Protein AF-A0A3A0W2E8-F1 (afdb_monomer)

Secondary structure (DSSP, 8-state):
----HHHHHHHHHHHHHHHHHHHHHHHHHHHHHHTHHHHHHTT--SS--HHHHHHHHHHHHHHHHHHHHHHHHHHHHHHHHHHHTTT-HHHHHHHHHHHHHHHTTT-HHHHHHHHHHHHHHHH------TTSSSSHHHHHHHHHHHHHHHHHHHHHHHHHHHHHHHHHHTT--

Solvent-accessible surface area (backbone atoms only — not comparable to full-atom values): 9278 Å² total; per-residue (Å²): 128,83,81,60,54,69,49,48,50,40,38,50,51,28,48,52,52,48,49,50,51,51,49,52,55,50,48,48,53,50,50,51,62,76,42,38,68,62,55,31,58,72,55,43,60,99,87,37,46,68,67,55,28,48,53,53,52,50,54,52,48,55,53,51,50,54,51,50,54,54,49,51,54,52,50,52,55,50,50,55,26,54,70,30,59,87,80,44,38,60,61,25,11,51,52,29,33,56,53,11,60,62,27,45,82,81,38,48,70,46,8,49,37,25,29,53,30,9,49,52,39,59,70,55,68,78,73,69,68,67,69,73,60,56,52,57,66,45,56,56,51,52,55,51,50,52,54,51,52,52,48,54,53,49,51,55,50,51,54,51,49,53,52,51,54,52,56,60,58,72,72,73,124

Foldseek 3Di:
DDDPPVLLVLLVVLLVVLVVVLCVLVVVLVVCVVCVVVQLVVVDDPPDDSVNSVVVSVVVSVVSVVVSVVSVVLSVLSVVLSVCVPPCLLVSLVSLQVSLVVCCVPPVVSSVSSNVSSVCSNPDDPPPPCVVVVVCVVVVVVVVVVVVVVVVVVVVVVVVVVVVVVVVVVPDD

Structure (mmCIF, N/CA/C/O backbone):
data_AF-A0A3A0W2E8-F1
#
_entry.id   AF-A0A3A0W2E8-F1
#
loop_
_atom_site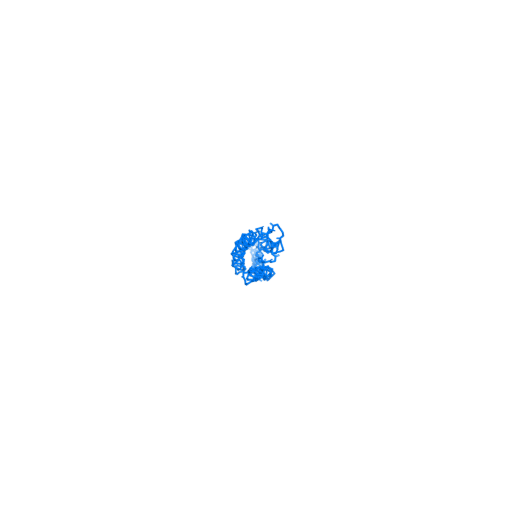.group_PDB
_atom_site.id
_atom_site.type_symbol
_atom_site.label_atom_id
_atom_site.label_alt_id
_atom_site.label_comp_id
_atom_site.label_asym_id
_atom_site.label_entity_id
_atom_site.label_seq_id
_atom_site.pdbx_PDB_ins_code
_atom_site.Cartn_x
_atom_site.Cartn_y
_atom_site.Cartn_z
_atom_site.occupancy
_atom_site.B_iso_or_equiv
_atom_site.auth_seq_id
_atom_site.auth_comp_id
_atom_site.auth_asym_id
_atom_site.auth_atom_id
_atom_site.pdbx_PDB_model_num
ATOM 1 N N . MET A 1 1 ? -13.457 2.057 30.064 1.00 52.88 1 MET A N 1
ATOM 2 C CA . MET A 1 1 ? -12.404 2.024 29.009 1.00 52.88 1 MET A CA 1
ATOM 3 C C . MET A 1 1 ? -12.832 1.139 27.843 1.00 52.88 1 MET A C 1
ATOM 5 O O . MET A 1 1 ? -12.904 -0.076 27.976 1.00 52.88 1 MET A O 1
ATOM 9 N N . ILE A 1 2 ? -13.110 1.720 26.675 1.00 54.38 2 ILE A N 1
ATOM 10 C CA . ILE A 1 2 ? -13.354 0.931 25.459 1.00 54.38 2 ILE A CA 1
ATOM 11 C C . ILE A 1 2 ? -12.037 0.389 24.935 1.00 54.38 2 ILE A C 1
ATOM 13 O O . ILE A 1 2 ? -11.174 1.150 24.496 1.00 54.38 2 ILE A O 1
ATOM 17 N N . ASN A 1 3 ? -11.944 -0.930 24.862 1.00 61.41 3 ASN A N 1
ATOM 18 C CA . ASN A 1 3 ? -10.842 -1.590 24.189 1.00 61.41 3 ASN A CA 1
ATOM 19 C C . ASN A 1 3 ? -11.001 -1.384 22.674 1.00 61.41 3 ASN A C 1
ATOM 21 O O . ASN A 1 3 ? -11.823 -2.029 22.011 1.00 61.41 3 ASN A O 1
ATOM 25 N N . ARG A 1 4 ? -10.227 -0.440 22.122 1.00 69.50 4 ARG A N 1
ATOM 26 C CA . ARG A 1 4 ? -10.082 -0.220 20.669 1.00 69.50 4 ARG A CA 1
ATOM 27 C C . ARG A 1 4 ? -9.053 -1.159 20.031 1.00 69.50 4 ARG A C 1
ATOM 29 O O . ARG A 1 4 ? -8.317 -0.795 19.117 1.00 69.50 4 ARG A O 1
ATOM 36 N N . THR A 1 5 ? -8.966 -2.367 20.584 1.00 75.94 5 THR A N 1
ATOM 37 C CA . THR A 1 5 ? -7.979 -3.383 20.218 1.00 75.94 5 THR A CA 1
ATOM 38 C C . THR A 1 5 ? -8.229 -3.899 18.810 1.00 75.94 5 THR A C 1
ATOM 40 O O . THR A 1 5 ? -7.279 -4.021 18.054 1.00 75.94 5 THR A O 1
ATOM 43 N N . ALA A 1 6 ? -9.489 -4.131 18.426 1.00 74.56 6 ALA A N 1
ATOM 44 C CA . ALA A 1 6 ? -9.830 -4.617 17.090 1.00 74.56 6 ALA A CA 1
ATOM 45 C C . ALA A 1 6 ? -9.423 -3.620 15.992 1.00 74.56 6 ALA A C 1
ATOM 47 O O . ALA A 1 6 ? -8.785 -4.016 15.023 1.00 74.56 6 ALA A O 1
ATOM 48 N N . GLU A 1 7 ? -9.709 -2.324 16.169 1.00 78.88 7 GLU A N 1
ATOM 49 C CA . GLU A 1 7 ? -9.313 -1.290 15.205 1.00 78.88 7 GLU A CA 1
ATOM 50 C C . GLU A 1 7 ? -7.793 -1.176 15.119 1.00 78.88 7 GLU A C 1
ATOM 52 O O . GLU A 1 7 ? -7.226 -1.147 14.031 1.00 78.88 7 GLU A O 1
ATOM 57 N N . ARG A 1 8 ? -7.122 -1.162 16.277 1.00 80.69 8 ARG A N 1
ATOM 58 C CA . ARG A 1 8 ? -5.665 -1.061 16.344 1.00 80.69 8 ARG A CA 1
ATOM 59 C C . ARG A 1 8 ? -4.995 -2.270 15.686 1.00 80.69 8 ARG A C 1
ATOM 61 O O . ARG A 1 8 ? -4.067 -2.082 14.908 1.00 80.69 8 ARG A O 1
ATOM 68 N N . VAL A 1 9 ? -5.474 -3.484 15.954 1.00 84.75 9 VAL A N 1
ATOM 69 C CA . VAL A 1 9 ? -4.967 -4.719 15.338 1.00 84.75 9 VAL A CA 1
ATOM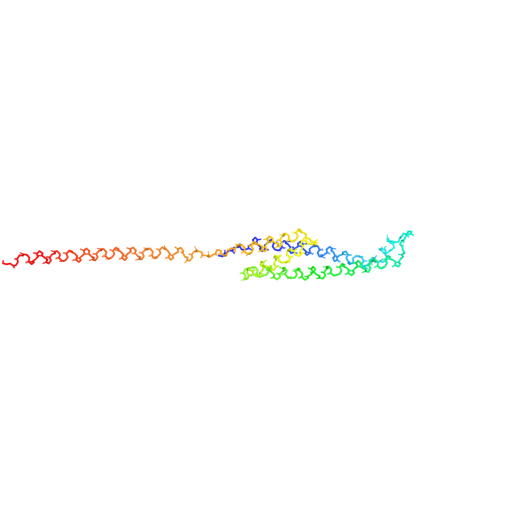 70 C C . VAL A 1 9 ? -5.194 -4.697 13.828 1.00 84.75 9 VAL A C 1
ATOM 72 O O . VAL A 1 9 ? -4.260 -4.978 13.087 1.00 84.75 9 VAL A O 1
ATOM 75 N N . LEU A 1 10 ? -6.376 -4.289 13.354 1.00 85.50 10 LEU A N 1
ATOM 76 C CA . LEU A 1 10 ? -6.674 -4.244 11.921 1.00 85.50 10 LEU A CA 1
ATOM 77 C C . LEU A 1 10 ? -5.785 -3.240 11.170 1.00 85.50 10 LEU A C 1
ATOM 79 O O . LEU A 1 10 ? -5.247 -3.565 10.112 1.00 85.50 10 LEU A O 1
ATOM 83 N N . THR A 1 11 ? -5.567 -2.048 11.735 1.00 87.00 11 THR A N 1
ATOM 84 C CA . THR A 1 11 ? -4.636 -1.065 11.160 1.00 87.00 11 THR A CA 1
ATOM 85 C C . THR A 1 11 ? -3.199 -1.587 11.157 1.00 87.00 11 THR A C 1
ATOM 87 O O . THR A 1 11 ? -2.510 -1.445 10.149 1.00 87.00 11 THR A O 1
ATOM 90 N N . TRP A 1 12 ? -2.744 -2.235 12.236 1.00 90.56 12 TRP A N 1
ATOM 91 C CA . TRP A 1 12 ? -1.406 -2.836 12.283 1.00 90.56 12 TRP A CA 1
ATOM 92 C C . TRP A 1 12 ? -1.232 -3.987 11.290 1.00 90.56 12 TRP A C 1
ATOM 94 O O . TRP A 1 12 ? -0.173 -4.074 10.677 1.00 90.56 12 TRP A O 1
ATOM 104 N N . ILE A 1 13 ? -2.258 -4.816 11.075 1.00 89.38 13 ILE A N 1
ATOM 105 C CA . ILE A 1 13 ? -2.247 -5.863 10.042 1.00 89.38 13 ILE A CA 1
ATOM 106 C C . ILE A 1 13 ? -2.112 -5.232 8.653 1.00 89.38 13 ILE A C 1
ATOM 108 O O . ILE A 1 13 ? -1.252 -5.648 7.879 1.00 89.38 13 ILE A O 1
ATOM 112 N N . GLY A 1 14 ? -2.903 -4.197 8.350 1.00 87.62 14 GLY A N 1
ATOM 113 C CA . GLY A 1 14 ? -2.785 -3.459 7.088 1.00 87.62 14 GLY A CA 1
ATOM 114 C C . GLY A 1 14 ? -1.392 -2.856 6.891 1.00 87.62 14 GLY A C 1
ATOM 115 O O . GLY A 1 14 ? -0.815 -2.977 5.814 1.00 87.62 14 GLY A O 1
ATOM 116 N N . ASN A 1 15 ? -0.808 -2.283 7.948 1.00 91.69 15 ASN A N 1
ATOM 117 C CA . ASN A 1 15 ? 0.539 -1.708 7.910 1.00 91.69 15 ASN A CA 1
ATOM 118 C C . ASN A 1 15 ? 1.619 -2.767 7.703 1.00 91.69 15 ASN A C 1
ATOM 120 O O . ASN A 1 15 ? 2.516 -2.559 6.894 1.00 91.69 15 ASN A O 1
ATOM 124 N N . ALA A 1 16 ? 1.529 -3.898 8.404 1.00 91.38 16 ALA A N 1
ATOM 125 C CA . ALA A 1 16 ? 2.470 -5.002 8.257 1.00 91.38 16 ALA A CA 1
ATOM 126 C C . ALA A 1 16 ? 2.423 -5.575 6.836 1.00 91.38 16 ALA A C 1
ATOM 128 O O . ALA A 1 16 ? 3.465 -5.787 6.219 1.00 91.38 16 ALA A O 1
ATOM 129 N N . LEU A 1 17 ? 1.217 -5.755 6.288 1.00 90.81 17 LEU A N 1
ATOM 130 C CA . LEU A 1 17 ? 1.041 -6.223 4.919 1.00 90.81 17 LEU A CA 1
ATOM 131 C C . LEU A 1 17 ? 1.600 -5.210 3.911 1.00 90.81 17 LEU A C 1
ATOM 133 O O . LEU A 1 17 ? 2.355 -5.590 3.022 1.00 90.81 17 LEU A O 1
ATOM 137 N N . HIS A 1 18 ? 1.295 -3.919 4.067 1.00 90.88 18 HIS A N 1
ATOM 138 C CA . HIS A 1 18 ? 1.828 -2.876 3.187 1.00 90.88 18 HIS A CA 1
ATOM 139 C C . HIS A 1 18 ? 3.357 -2.780 3.261 1.00 90.88 18 HIS A C 1
ATOM 141 O O . HIS A 1 18 ? 4.013 -2.659 2.231 1.00 90.88 18 HIS A O 1
ATOM 147 N N . ALA A 1 19 ? 3.934 -2.890 4.460 1.00 92.50 19 ALA A N 1
ATOM 148 C CA . ALA A 1 19 ? 5.379 -2.914 4.658 1.00 92.50 19 ALA A CA 1
ATOM 149 C C . ALA A 1 19 ? 6.031 -4.130 3.981 1.00 92.50 19 ALA A C 1
ATOM 151 O O . ALA A 1 19 ? 7.100 -3.998 3.391 1.00 92.50 19 ALA A O 1
ATOM 152 N N . LEU A 1 20 ? 5.375 -5.296 4.003 1.00 93.06 20 LEU A N 1
ATOM 153 C CA . LEU A 1 20 ? 5.842 -6.472 3.271 1.00 93.06 20 LEU A CA 1
ATOM 154 C C . LEU A 1 20 ? 5.850 -6.224 1.757 1.00 93.06 20 LEU A C 1
ATOM 156 O O . LEU A 1 20 ? 6.852 -6.500 1.104 1.00 93.06 20 LEU A O 1
ATOM 160 N N . PHE A 1 21 ? 4.776 -5.655 1.201 1.00 90.06 21 PHE A N 1
ATOM 161 C CA . PHE A 1 21 ? 4.745 -5.264 -0.213 1.00 90.06 21 PHE A CA 1
ATOM 162 C C . PHE A 1 21 ? 5.853 -4.260 -0.546 1.00 90.06 21 PHE A C 1
ATOM 164 O O . PHE A 1 21 ? 6.571 -4.448 -1.525 1.00 90.06 21 PHE A O 1
ATOM 171 N N . PHE A 1 22 ? 6.040 -3.241 0.293 1.00 92.38 22 PHE A N 1
ATOM 172 C CA . PHE A 1 22 ? 7.114 -2.265 0.134 1.00 92.38 22 PHE A CA 1
ATOM 173 C C . PHE A 1 22 ? 8.495 -2.938 0.095 1.00 92.38 22 PHE A C 1
ATOM 175 O O . PHE A 1 22 ? 9.302 -2.620 -0.775 1.00 92.38 22 PHE A O 1
ATOM 182 N N . LEU A 1 23 ? 8.757 -3.911 0.974 1.00 94.12 23 LEU A N 1
ATOM 183 C CA . LEU A 1 23 ? 10.013 -4.666 0.973 1.00 94.12 23 LEU A CA 1
ATOM 184 C C . LEU A 1 23 ? 10.188 -5.533 -0.276 1.00 94.12 23 LEU A C 1
ATOM 186 O O . LEU A 1 23 ? 11.292 -5.591 -0.805 1.00 94.12 23 LEU A O 1
ATOM 190 N N . ILE A 1 24 ? 9.129 -6.179 -0.770 1.00 92.94 24 ILE A N 1
ATOM 191 C CA . ILE A 1 24 ? 9.196 -6.991 -1.995 1.00 92.94 24 ILE A CA 1
ATOM 192 C C . ILE A 1 24 ? 9.530 -6.107 -3.202 1.00 92.94 24 ILE A C 1
ATOM 194 O O . ILE A 1 24 ? 10.452 -6.415 -3.952 1.00 92.94 24 ILE A O 1
ATOM 198 N N . PHE A 1 25 ? 8.823 -4.987 -3.375 1.00 91.50 25 PHE A N 1
ATOM 199 C CA . PHE A 1 25 ? 9.067 -4.066 -4.489 1.00 91.50 25 PHE A CA 1
ATOM 200 C C . PHE A 1 25 ? 10.403 -3.323 -4.354 1.00 91.50 25 PHE A C 1
ATOM 202 O O . PHE A 1 25 ? 11.098 -3.129 -5.350 1.00 91.50 25 PHE A O 1
ATOM 209 N N . GLY A 1 26 ? 10.806 -2.957 -3.135 1.00 93.44 26 GLY A N 1
ATOM 210 C CA . GLY A 1 26 ? 12.129 -2.393 -2.860 1.00 93.44 26 GLY A CA 1
ATOM 211 C C . GLY A 1 26 ? 13.250 -3.396 -3.137 1.00 93.44 26 GLY A C 1
ATOM 212 O O . GLY A 1 26 ? 14.257 -3.044 -3.746 1.00 93.44 26 GLY A O 1
ATOM 213 N N . GLY A 1 27 ? 13.048 -4.661 -2.764 1.00 93.69 27 GLY A N 1
ATOM 214 C CA . GLY A 1 27 ? 13.953 -5.765 -3.073 1.00 93.69 27 GLY A CA 1
ATOM 215 C C . GLY A 1 27 ? 14.050 -6.040 -4.572 1.00 93.69 27 GLY A C 1
ATOM 216 O O . GLY A 1 27 ? 15.151 -6.230 -5.077 1.00 93.69 27 GLY A O 1
ATOM 217 N N . LEU A 1 28 ? 12.929 -5.983 -5.300 1.00 92.81 28 LEU A N 1
ATOM 218 C CA . LEU A 1 28 ? 12.909 -6.080 -6.760 1.00 92.81 28 LEU A CA 1
ATOM 219 C C . LEU A 1 28 ? 13.706 -4.939 -7.402 1.00 92.81 28 LEU A C 1
ATOM 221 O O . LEU A 1 28 ? 14.564 -5.200 -8.239 1.00 92.81 28 LEU A O 1
ATOM 225 N N . LEU A 1 29 ? 13.469 -3.689 -6.985 1.00 94.00 29 LEU A N 1
ATOM 226 C CA . LEU A 1 29 ? 14.230 -2.536 -7.468 1.00 94.00 29 LEU A CA 1
ATOM 227 C C . LEU A 1 29 ? 15.731 -2.735 -7.216 1.00 94.00 29 LEU A C 1
ATOM 229 O O . LEU A 1 29 ? 16.545 -2.563 -8.121 1.00 94.00 29 LEU A O 1
ATOM 233 N N . PHE A 1 30 ? 16.100 -3.145 -6.004 1.00 94.31 30 PHE A N 1
ATOM 234 C CA . PHE A 1 30 ? 17.487 -3.410 -5.642 1.00 94.31 30 PHE A CA 1
ATOM 235 C C . PHE A 1 30 ? 18.110 -4.517 -6.508 1.00 94.31 30 PHE A C 1
ATOM 237 O O . PHE A 1 30 ? 19.188 -4.323 -7.067 1.00 94.31 30 PHE A O 1
ATOM 244 N N . ALA A 1 31 ? 17.410 -5.638 -6.698 1.00 92.62 31 ALA A N 1
ATOM 245 C CA . ALA A 1 31 ? 17.873 -6.759 -7.514 1.00 92.62 31 ALA A CA 1
ATOM 246 C C . ALA A 1 31 ? 18.057 -6.385 -8.996 1.00 92.62 31 ALA A C 1
ATOM 248 O O . ALA A 1 31 ? 19.054 -6.784 -9.600 1.00 92.62 31 ALA A O 1
ATOM 249 N N . LEU A 1 32 ? 17.138 -5.594 -9.563 1.00 91.62 32 LEU A N 1
ATOM 250 C CA . LEU A 1 32 ? 17.227 -5.096 -10.941 1.00 91.62 32 LEU A CA 1
ATOM 251 C C . LEU A 1 32 ? 18.414 -4.148 -11.143 1.00 91.62 32 LEU A C 1
ATOM 253 O O . LEU A 1 32 ? 19.017 -4.148 -12.212 1.00 91.62 32 LEU A O 1
ATOM 257 N N . ASN A 1 33 ? 18.766 -3.351 -10.131 1.00 90.50 33 ASN A N 1
ATOM 258 C CA . ASN A 1 33 ? 19.919 -2.453 -10.207 1.00 90.50 33 ASN A CA 1
ATOM 259 C C . ASN A 1 33 ? 21.246 -3.204 -10.040 1.00 90.50 33 ASN A C 1
ATOM 261 O O . ASN A 1 33 ? 22.187 -2.938 -10.789 1.00 90.50 33 ASN A O 1
ATOM 265 N N . LEU A 1 34 ? 21.312 -4.169 -9.114 1.00 93.12 34 LEU A N 1
ATOM 266 C CA . LEU A 1 34 ? 22.504 -4.999 -8.913 1.00 93.12 34 LEU A CA 1
ATOM 267 C C . LEU A 1 34 ? 22.854 -5.831 -10.150 1.00 93.12 34 LEU A C 1
ATOM 269 O O . LEU A 1 34 ? 24.017 -5.888 -10.534 1.00 93.12 34 LEU A O 1
ATOM 273 N N . ASN A 1 35 ? 21.850 -6.432 -10.793 1.00 91.88 35 ASN A N 1
ATOM 274 C CA . ASN A 1 35 ? 22.036 -7.310 -11.952 1.00 91.88 35 ASN A CA 1
ATOM 275 C C . ASN A 1 35 ? 21.649 -6.610 -13.264 1.00 91.88 35 ASN A C 1
ATOM 277 O O . ASN A 1 35 ? 21.200 -7.247 -14.215 1.00 91.88 35 ASN A O 1
ATOM 281 N N . SER A 1 36 ? 21.787 -5.281 -13.319 1.00 89.88 36 SER A N 1
ATOM 282 C CA . SER A 1 36 ? 21.264 -4.479 -14.432 1.00 89.88 36 SER A CA 1
ATOM 283 C C . SER A 1 36 ? 21.854 -4.867 -15.789 1.00 89.88 36 SER A C 1
ATOM 285 O O . SER A 1 36 ? 21.135 -4.847 -16.780 1.00 89.88 36 SER A O 1
ATOM 287 N N . THR A 1 37 ? 23.127 -5.264 -15.858 1.00 90.69 37 THR A N 1
ATOM 288 C CA . THR A 1 37 ? 23.759 -5.727 -17.105 1.00 90.69 37 THR A CA 1
ATOM 289 C C . THR A 1 37 ? 23.140 -7.029 -17.611 1.00 90.69 37 THR A C 1
ATOM 291 O O . THR A 1 37 ? 22.760 -7.116 -18.775 1.00 90.69 37 THR A O 1
ATOM 294 N N . GLU A 1 38 ? 22.997 -8.023 -16.735 1.00 90.62 38 GLU A N 1
ATOM 295 C CA . GLU A 1 38 ? 22.422 -9.331 -17.075 1.00 90.62 38 GLU A CA 1
ATOM 296 C C . GLU A 1 38 ? 20.951 -9.197 -17.471 1.00 90.62 38 GLU A C 1
ATOM 298 O O . GLU A 1 38 ? 20.511 -9.791 -18.451 1.00 90.62 38 GLU A O 1
ATOM 303 N N . PHE A 1 39 ? 20.211 -8.341 -16.765 1.00 89.31 39 PHE A N 1
ATOM 304 C CA . PHE A 1 39 ? 18.815 -8.054 -17.067 1.00 89.31 39 PHE A CA 1
ATOM 305 C C . PHE A 1 39 ? 18.634 -7.329 -18.411 1.00 89.31 39 PHE A C 1
ATOM 307 O O . PHE A 1 39 ? 17.708 -7.641 -19.154 1.00 89.31 39 PHE A O 1
ATOM 314 N N . LYS A 1 40 ? 19.531 -6.395 -18.777 1.00 92.06 40 LYS A N 1
ATOM 315 C CA . LYS A 1 40 ? 19.528 -5.792 -20.127 1.00 92.06 40 LYS A CA 1
ATOM 316 C C . LYS A 1 40 ? 19.807 -6.847 -21.185 1.00 92.06 40 LYS A C 1
ATOM 318 O O . LYS A 1 40 ? 19.112 -6.897 -22.190 1.00 92.06 40 LYS A O 1
ATOM 323 N N . GLN A 1 41 ? 20.796 -7.706 -20.942 1.00 91.75 41 GLN A N 1
ATOM 324 C CA . GLN A 1 41 ? 21.163 -8.769 -21.869 1.00 91.75 41 GLN A CA 1
ATOM 325 C C . GLN A 1 41 ? 20.013 -9.765 -22.075 1.00 91.75 41 GLN A C 1
ATOM 327 O O . GLN A 1 41 ? 19.819 -10.231 -23.192 1.00 91.75 41 GLN A O 1
ATOM 332 N N . SER A 1 42 ? 19.220 -10.054 -21.036 1.00 89.56 42 SER A N 1
ATOM 333 C CA . SER A 1 42 ? 18.050 -10.934 -21.150 1.00 89.56 42 SER A CA 1
ATOM 334 C C . SER A 1 42 ? 16.851 -10.297 -21.860 1.00 89.56 42 SER A C 1
ATOM 336 O O . SER A 1 42 ? 15.892 -11.003 -22.153 1.00 89.56 42 SER A O 1
ATOM 338 N N . MET A 1 43 ? 16.873 -8.982 -22.105 1.00 87.88 43 MET A N 1
ATOM 339 C CA . MET A 1 43 ? 15.849 -8.255 -22.869 1.00 87.88 43 MET A CA 1
ATOM 340 C C . MET A 1 43 ? 16.198 -8.076 -24.351 1.00 87.88 43 MET A C 1
ATOM 342 O O . MET A 1 43 ? 15.352 -7.610 -25.110 1.00 87.88 43 MET A O 1
ATOM 346 N N . VAL A 1 44 ? 17.428 -8.396 -24.757 1.00 92.69 44 VAL A N 1
ATOM 347 C CA . VAL A 1 44 ? 17.880 -8.262 -26.146 1.00 92.69 44 VAL A CA 1
ATOM 348 C C . VAL A 1 44 ? 17.507 -9.499 -26.943 1.00 92.69 44 VAL A C 1
ATOM 350 O O . VAL A 1 44 ? 17.873 -1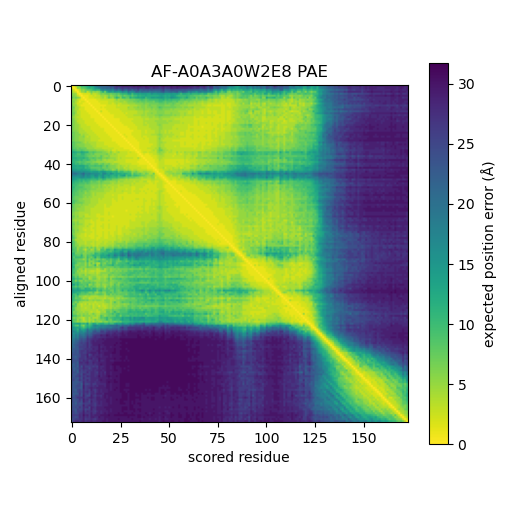0.617 -26.577 1.00 92.69 44 VAL A O 1
ATOM 353 N N . ASP A 1 45 ? 16.825 -9.282 -28.061 1.00 89.56 45 ASP A N 1
ATOM 354 C CA . ASP A 1 45 ? 16.499 -10.313 -29.037 1.00 89.56 45 ASP A CA 1
ATOM 355 C C . ASP A 1 45 ? 16.745 -9.816 -30.478 1.00 89.56 45 ASP A C 1
ATOM 357 O O . ASP A 1 45 ? 17.644 -9.012 -30.722 1.00 89.56 45 ASP A O 1
ATOM 361 N N . SER A 1 46 ? 16.027 -10.365 -31.464 1.00 80.81 46 SER A N 1
ATOM 362 C CA . SER A 1 46 ? 16.182 -9.965 -32.872 1.00 80.81 46 SER A CA 1
ATOM 363 C C . SER A 1 46 ? 15.573 -8.590 -33.186 1.00 80.81 46 SER A C 1
ATOM 365 O O . SER A 1 46 ? 15.909 -8.011 -34.217 1.00 80.81 46 SER A O 1
ATOM 367 N N . GLU A 1 47 ? 14.689 -8.081 -32.326 1.00 85.62 47 GLU A N 1
ATOM 368 C CA . GLU A 1 47 ? 13.945 -6.828 -32.489 1.00 85.62 47 GLU A CA 1
ATOM 369 C C . GLU A 1 47 ? 14.365 -5.754 -31.473 1.00 85.62 47 GLU A C 1
ATOM 371 O O . GLU A 1 47 ? 14.279 -4.566 -31.784 1.00 85.62 47 GLU A O 1
ATOM 376 N N . THR A 1 48 ? 14.855 -6.133 -30.288 1.00 86.50 48 THR A N 1
ATOM 377 C CA . THR A 1 48 ? 15.328 -5.196 -29.253 1.00 86.50 48 THR A CA 1
ATOM 378 C C . THR A 1 48 ? 16.846 -5.109 -29.169 1.00 86.50 48 THR A C 1
ATOM 380 O O . THR A 1 48 ? 17.541 -6.097 -28.938 1.00 86.50 48 THR A O 1
ATOM 383 N N . THR A 1 49 ? 17.384 -3.889 -29.259 1.00 93.31 49 THR A N 1
ATOM 384 C CA . THR A 1 49 ? 18.817 -3.636 -29.050 1.00 93.31 49 THR A CA 1
ATOM 385 C C . THR A 1 49 ? 19.163 -3.419 -27.571 1.00 93.31 49 THR A C 1
ATOM 387 O O . THR A 1 49 ? 18.297 -3.201 -26.721 1.00 93.31 49 THR A O 1
ATOM 390 N N . ILE A 1 50 ? 20.463 -3.422 -27.246 1.00 91.00 50 ILE A N 1
ATOM 391 C CA . ILE A 1 50 ? 20.960 -3.071 -25.900 1.00 91.00 50 ILE A CA 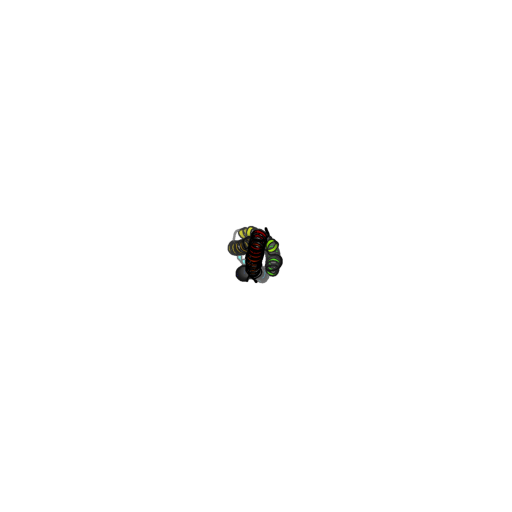1
ATOM 392 C C . ILE A 1 50 ? 20.550 -1.643 -25.500 1.00 91.00 50 ILE A C 1
ATOM 394 O O . ILE A 1 50 ? 20.303 -1.380 -24.321 1.00 91.00 50 ILE A O 1
ATOM 398 N N . GLU A 1 51 ? 20.482 -0.718 -26.459 1.00 92.50 51 GLU A N 1
ATOM 399 C CA . GLU A 1 51 ? 20.098 0.670 -26.197 1.00 92.50 51 GLU A CA 1
ATOM 400 C C . GLU A 1 51 ? 18.605 0.783 -25.867 1.00 92.50 51 GLU A C 1
ATOM 402 O O . GLU A 1 51 ? 18.249 1.428 -24.876 1.00 92.50 51 GLU A O 1
ATOM 407 N N . ASP A 1 52 ? 17.753 0.050 -26.589 1.00 92.44 52 ASP A N 1
ATOM 408 C CA . ASP A 1 52 ? 16.318 -0.043 -26.292 1.00 92.44 52 ASP A CA 1
ATOM 409 C C . ASP A 1 52 ? 16.077 -0.667 -24.913 1.00 92.44 52 ASP A C 1
ATOM 411 O O . ASP A 1 52 ? 15.341 -0.115 -24.089 1.00 92.44 52 ASP A O 1
ATOM 415 N N . ALA A 1 53 ? 16.762 -1.778 -24.615 1.00 91.69 53 ALA A N 1
ATOM 416 C CA . ALA A 1 53 ? 16.694 -2.438 -23.315 1.00 91.69 53 ALA A CA 1
ATOM 417 C C . ALA A 1 53 ? 17.107 -1.490 -22.179 1.00 91.69 53 ALA A C 1
ATOM 419 O O . ALA A 1 53 ? 16.462 -1.452 -21.131 1.00 91.69 53 ALA A O 1
ATOM 420 N N . ASN A 1 54 ? 18.148 -0.676 -22.381 1.00 93.12 54 ASN A N 1
ATOM 421 C CA . ASN A 1 54 ? 18.567 0.329 -21.410 1.00 93.12 54 ASN A CA 1
ATOM 422 C C . ASN A 1 54 ? 17.486 1.400 -21.188 1.00 93.12 54 ASN A C 1
ATOM 424 O O . ASN A 1 54 ? 17.181 1.724 -20.039 1.00 93.12 54 ASN A O 1
ATOM 428 N N . GLY A 1 55 ? 16.881 1.914 -22.263 1.00 92.88 55 GLY A N 1
ATOM 429 C CA . GLY A 1 55 ? 15.788 2.885 -22.183 1.00 92.88 55 GLY A CA 1
ATOM 430 C C . GLY A 1 55 ? 14.587 2.350 -21.399 1.00 92.88 55 GLY A C 1
ATOM 431 O O . GLY A 1 55 ? 14.107 3.009 -20.472 1.00 92.88 55 GLY A O 1
ATOM 432 N N . ILE A 1 56 ? 14.155 1.122 -21.698 1.00 91.75 56 ILE A N 1
ATOM 433 C CA . ILE A 1 56 ? 13.051 0.445 -21.000 1.00 91.75 56 ILE A CA 1
ATOM 434 C C . ILE A 1 56 ? 13.373 0.275 -19.511 1.00 91.75 56 ILE A C 1
ATOM 436 O O . ILE A 1 56 ? 12.546 0.604 -18.657 1.00 91.75 56 ILE A O 1
ATOM 440 N N . LEU A 1 57 ? 14.581 -0.191 -19.182 1.00 92.50 57 LEU A N 1
ATOM 441 C CA . LEU A 1 57 ? 15.002 -0.426 -17.800 1.00 92.50 57 LEU A CA 1
ATOM 442 C C . LEU A 1 57 ? 15.031 0.878 -16.985 1.00 92.50 57 LEU A C 1
ATOM 444 O O . LEU A 1 57 ? 14.618 0.889 -15.823 1.00 92.50 57 LEU A O 1
ATOM 448 N N . VAL A 1 58 ? 15.480 1.985 -17.586 1.00 93.38 58 VAL A N 1
ATOM 449 C CA . VAL A 1 58 ? 15.484 3.311 -16.947 1.00 93.38 58 VAL A CA 1
ATOM 450 C C . VAL A 1 58 ? 14.060 3.789 -16.677 1.00 93.38 58 VAL A C 1
ATOM 452 O O . VAL A 1 58 ? 13.758 4.168 -15.545 1.00 93.38 58 VAL A O 1
ATOM 455 N N . ILE A 1 59 ? 13.169 3.728 -17.671 1.00 93.69 59 ILE A N 1
ATOM 456 C CA . ILE A 1 59 ? 11.762 4.133 -17.508 1.00 93.69 59 ILE A CA 1
ATOM 457 C C . ILE A 1 59 ? 11.094 3.297 -16.412 1.00 93.69 59 ILE A C 1
ATOM 459 O O . ILE A 1 59 ? 10.440 3.845 -15.522 1.00 93.69 59 ILE A O 1
ATOM 463 N N . PHE A 1 60 ? 11.308 1.980 -16.432 1.00 91.94 60 PHE A N 1
ATOM 464 C CA . PHE A 1 60 ? 10.754 1.071 -15.438 1.00 91.94 60 PHE A CA 1
ATOM 465 C C . PHE A 1 60 ? 11.291 1.352 -14.027 1.00 91.94 60 PHE A C 1
ATOM 467 O O . PHE A 1 60 ? 10.513 1.396 -13.076 1.00 91.94 60 PHE A O 1
ATOM 474 N N . ASN A 1 61 ? 12.593 1.624 -13.879 1.00 93.19 61 ASN A N 1
ATOM 475 C CA . ASN A 1 61 ? 13.181 2.011 -12.593 1.00 93.19 61 ASN A CA 1
ATOM 476 C C . ASN A 1 61 ? 12.596 3.307 -12.053 1.00 93.19 61 ASN A C 1
ATOM 478 O O . ASN A 1 61 ? 12.212 3.359 -10.888 1.00 93.19 61 ASN A O 1
ATOM 482 N N . VAL A 1 62 ? 12.519 4.348 -12.884 1.00 94.31 62 VAL A N 1
ATOM 483 C CA . VAL A 1 62 ? 11.950 5.639 -12.480 1.00 94.31 62 VAL A CA 1
ATOM 484 C C . VAL A 1 62 ? 10.510 5.448 -12.010 1.00 94.31 62 VAL A C 1
ATOM 486 O O . VAL A 1 62 ? 10.134 5.950 -10.951 1.00 94.31 62 VAL A O 1
ATOM 489 N N . TRP A 1 63 ? 9.725 4.661 -12.745 1.00 92.81 63 TRP A N 1
ATOM 490 C CA . TRP A 1 63 ? 8.350 4.348 -12.375 1.00 92.81 63 TRP A CA 1
ATOM 491 C C . TRP A 1 63 ? 8.256 3.592 -11.038 1.00 92.81 63 TRP A C 1
ATOM 493 O O . TRP A 1 63 ? 7.489 3.993 -10.159 1.00 92.81 63 TRP A O 1
ATOM 503 N N . LEU A 1 64 ? 9.088 2.563 -10.832 1.00 92.81 64 LEU A N 1
ATOM 504 C CA . LEU A 1 64 ? 9.161 1.825 -9.565 1.00 92.81 64 LEU A CA 1
ATOM 505 C C . LEU A 1 64 ? 9.581 2.716 -8.388 1.00 92.81 64 LEU A C 1
ATOM 507 O O . LEU A 1 64 ? 8.993 2.624 -7.311 1.00 92.81 64 LEU A O 1
ATOM 511 N N . ILE A 1 65 ? 10.564 3.598 -8.584 1.00 93.75 65 ILE A N 1
ATOM 512 C CA . ILE A 1 65 ? 11.031 4.542 -7.561 1.00 93.75 65 ILE A CA 1
ATOM 513 C C . ILE A 1 65 ? 9.899 5.487 -7.149 1.00 93.75 65 ILE A C 1
ATOM 515 O O . ILE A 1 65 ? 9.664 5.668 -5.954 1.00 93.75 65 ILE A O 1
ATOM 519 N N . ILE A 1 66 ? 9.163 6.053 -8.112 1.00 93.38 66 ILE A N 1
ATOM 520 C CA . ILE A 1 66 ? 8.028 6.945 -7.831 1.00 93.38 66 ILE A CA 1
ATOM 521 C C . ILE A 1 66 ? 6.972 6.220 -6.988 1.00 93.38 66 ILE A C 1
ATOM 523 O O . ILE A 1 66 ? 6.524 6.754 -5.970 1.00 93.38 66 ILE A O 1
ATOM 527 N N . ILE A 1 67 ? 6.608 4.991 -7.363 1.00 90.44 67 ILE A N 1
ATOM 528 C CA . ILE A 1 67 ? 5.628 4.190 -6.616 1.00 90.44 67 ILE A CA 1
ATOM 529 C C . ILE A 1 67 ? 6.123 3.883 -5.203 1.00 90.44 67 ILE A C 1
ATOM 531 O O . ILE A 1 67 ? 5.348 4.006 -4.254 1.00 90.44 67 ILE A O 1
ATOM 535 N N . LEU A 1 68 ? 7.399 3.529 -5.035 1.00 92.50 68 LEU A N 1
ATOM 536 C CA . LEU A 1 68 ? 7.975 3.258 -3.718 1.00 92.50 68 LEU A CA 1
ATOM 537 C C . LEU A 1 68 ? 7.988 4.500 -2.825 1.00 92.50 68 LEU A C 1
ATOM 539 O O . LEU A 1 68 ? 7.655 4.393 -1.647 1.00 92.50 68 LEU A O 1
ATOM 543 N N . ILE A 1 69 ? 8.297 5.682 -3.363 1.00 93.69 69 ILE A N 1
ATOM 544 C CA . ILE A 1 69 ? 8.242 6.939 -2.601 1.00 93.69 69 ILE A CA 1
ATOM 545 C C . ILE A 1 69 ? 6.807 7.219 -2.137 1.00 93.69 69 ILE A C 1
ATOM 547 O O . ILE A 1 69 ? 6.583 7.502 -0.959 1.00 93.69 69 ILE A O 1
ATOM 551 N N . ILE A 1 70 ? 5.823 7.097 -3.033 1.00 90.88 70 ILE A N 1
ATOM 552 C CA . ILE A 1 70 ? 4.406 7.295 -2.690 1.00 90.88 70 ILE A CA 1
ATOM 553 C C . ILE A 1 70 ? 3.958 6.269 -1.639 1.00 90.88 70 ILE A C 1
ATOM 555 O O . ILE A 1 70 ? 3.319 6.634 -0.651 1.00 90.88 70 ILE A O 1
ATOM 559 N N . SER A 1 71 ? 4.328 4.998 -1.812 1.00 89.75 71 SER A N 1
ATOM 560 C CA . SER A 1 71 ? 4.037 3.920 -0.860 1.00 89.75 71 SER A CA 1
ATOM 561 C C . SER A 1 71 ? 4.646 4.199 0.516 1.00 89.75 71 SER A C 1
ATOM 563 O O . SER A 1 71 ? 3.962 4.044 1.528 1.00 89.75 71 SER A O 1
ATOM 565 N N . LEU A 1 72 ? 5.882 4.700 0.575 1.00 92.44 72 LEU A N 1
ATOM 566 C CA . LEU A 1 72 ? 6.536 5.068 1.829 1.00 92.44 72 LEU A CA 1
ATOM 567 C C . LEU A 1 72 ? 5.785 6.192 2.557 1.00 92.44 72 LEU A C 1
ATOM 569 O O . LEU A 1 72 ? 5.562 6.104 3.764 1.00 92.44 72 LEU A O 1
ATOM 573 N N . ILE A 1 73 ? 5.344 7.224 1.830 1.00 92.00 73 ILE A N 1
ATOM 574 C CA . ILE A 1 73 ? 4.548 8.323 2.399 1.00 92.00 73 ILE A CA 1
ATOM 575 C C . ILE A 1 73 ? 3.224 7.790 2.965 1.00 92.00 73 ILE A C 1
ATOM 577 O O . ILE A 1 73 ? 2.850 8.131 4.090 1.00 92.00 73 ILE A O 1
ATOM 581 N N . MET A 1 74 ? 2.533 6.919 2.222 1.00 87.81 74 MET A N 1
ATOM 582 C CA . MET A 1 74 ? 1.282 6.302 2.675 1.00 87.81 74 MET A CA 1
ATOM 583 C C . MET A 1 74 ? 1.486 5.425 3.914 1.00 87.81 74 MET A C 1
ATOM 585 O O . MET A 1 74 ? 0.685 5.488 4.849 1.00 87.81 74 MET A O 1
ATOM 589 N N . LEU A 1 75 ? 2.581 4.663 3.970 1.00 89.88 75 LEU A N 1
ATOM 590 C CA . LEU A 1 75 ? 2.936 3.854 5.133 1.00 89.88 75 LEU A CA 1
ATOM 591 C C . LEU A 1 75 ? 3.151 4.730 6.376 1.00 89.88 75 LEU A C 1
ATOM 593 O O . LEU A 1 75 ? 2.601 4.433 7.436 1.00 89.88 75 LEU A O 1
ATOM 597 N N . ILE A 1 76 ? 3.885 5.838 6.243 1.00 91.56 76 ILE A N 1
ATOM 598 C CA . ILE A 1 76 ? 4.124 6.786 7.341 1.00 91.56 76 ILE A CA 1
ATOM 599 C C . ILE A 1 76 ? 2.802 7.394 7.829 1.00 91.56 76 ILE A C 1
ATOM 601 O O . ILE A 1 76 ? 2.532 7.391 9.032 1.00 91.56 76 ILE A O 1
ATOM 605 N N . LEU A 1 77 ? 1.947 7.864 6.913 1.00 89.19 77 LEU A N 1
ATOM 606 C CA . LEU A 1 77 ? 0.624 8.407 7.246 1.00 89.19 77 LEU A CA 1
ATOM 607 C C . LEU A 1 77 ? -0.265 7.378 7.956 1.00 89.19 77 LEU A C 1
ATOM 609 O O . LEU A 1 77 ? -0.969 7.714 8.913 1.00 89.19 77 LEU A O 1
ATOM 613 N N . SER A 1 78 ? -0.209 6.119 7.526 1.00 87.12 78 SER A N 1
ATOM 614 C CA . SER A 1 78 ? -0.963 5.045 8.165 1.00 87.12 78 SER A CA 1
ATOM 615 C C . SER A 1 78 ? -0.442 4.727 9.571 1.00 87.12 78 SER A C 1
ATOM 617 O O . SER A 1 78 ? -1.229 4.525 10.499 1.00 87.12 78 SER A O 1
ATOM 619 N N . ILE A 1 79 ? 0.878 4.749 9.783 1.00 89.06 79 ILE A N 1
ATOM 620 C CA . ILE A 1 79 ? 1.480 4.589 11.117 1.00 89.06 79 ILE A CA 1
ATOM 621 C C . ILE A 1 79 ? 1.069 5.747 12.037 1.00 89.06 79 ILE A C 1
ATOM 623 O O . ILE A 1 79 ? 0.647 5.509 13.170 1.00 89.06 79 ILE A O 1
ATOM 627 N N . LEU A 1 80 ? 1.119 6.991 11.549 1.00 87.06 80 LEU A N 1
ATOM 628 C CA . LEU A 1 80 ? 0.639 8.172 12.278 1.00 87.06 80 LEU A CA 1
ATOM 629 C C . LEU A 1 80 ? -0.829 8.013 12.693 1.00 87.06 80 LEU A C 1
ATOM 631 O O . LEU A 1 80 ? -1.183 8.278 13.846 1.00 87.06 80 LEU A O 1
ATOM 635 N N . SER A 1 81 ? -1.670 7.521 11.780 1.00 83.38 81 SER A N 1
ATOM 636 C CA . SER A 1 81 ? -3.072 7.227 12.074 1.00 83.38 81 SER A CA 1
ATOM 637 C C . SER A 1 81 ? -3.216 6.159 13.163 1.00 83.38 81 SER A C 1
ATOM 639 O O . SER A 1 81 ? -3.932 6.382 14.143 1.00 83.38 81 SER A O 1
ATOM 641 N N . ALA A 1 82 ? -2.466 5.054 13.068 1.00 83.44 82 ALA A N 1
ATOM 642 C CA . ALA A 1 82 ? -2.471 3.966 14.048 1.00 83.44 82 ALA A CA 1
ATOM 643 C C . ALA A 1 82 ? -2.108 4.439 15.468 1.00 83.44 82 ALA A C 1
ATOM 645 O O . ALA A 1 82 ? -2.732 4.020 16.448 1.00 83.44 82 ALA A O 1
ATOM 646 N N . VAL A 1 83 ? -1.132 5.347 15.586 1.00 81.25 83 VAL A N 1
ATOM 647 C CA . VAL A 1 83 ? -0.708 5.940 16.866 1.00 81.25 83 VAL A CA 1
ATOM 648 C C . VAL A 1 83 ? -1.778 6.875 17.442 1.00 81.25 83 VAL A C 1
ATOM 650 O O . VAL A 1 83 ? -1.937 6.962 18.662 1.00 81.25 83 VAL A O 1
ATOM 653 N N . TRP A 1 84 ? -2.558 7.552 16.595 1.00 80.44 84 TRP A N 1
ATOM 654 C CA . TRP A 1 84 ? -3.644 8.436 17.034 1.00 80.44 84 TRP A CA 1
ATOM 655 C C . TRP A 1 84 ? -4.930 7.718 17.462 1.00 80.44 84 TRP A C 1
ATOM 657 O O . TRP A 1 84 ? -5.773 8.346 18.122 1.00 80.44 84 TRP A O 1
ATOM 667 N N . ILE A 1 85 ? -5.067 6.419 17.168 1.00 74.25 85 ILE A N 1
ATOM 668 C CA . ILE A 1 85 ? -6.163 5.576 17.666 1.00 74.25 85 ILE A CA 1
ATOM 669 C C . ILE A 1 85 ? -6.131 5.572 19.200 1.00 74.25 85 ILE A C 1
ATOM 671 O O . ILE A 1 85 ? -5.216 5.030 19.823 1.00 74.25 85 ILE A O 1
ATOM 675 N N . GLY A 1 86 ? -7.153 6.171 19.809 1.00 66.38 86 GLY A N 1
ATOM 676 C CA . GLY A 1 86 ? -7.305 6.343 21.255 1.00 66.38 86 GLY A CA 1
ATOM 677 C C . GLY A 1 86 ? -7.317 7.804 21.714 1.00 66.38 86 GLY A C 1
ATOM 678 O O . GLY A 1 86 ? -7.953 8.095 22.720 1.00 66.38 86 GLY A O 1
ATOM 679 N N . LYS A 1 87 ? -6.695 8.731 20.966 1.00 70.75 87 LYS A N 1
ATOM 680 C CA . LYS A 1 87 ? -6.693 10.178 21.280 1.00 70.75 87 LYS A CA 1
ATOM 681 C C . LYS A 1 87 ? -7.633 10.975 20.374 1.00 70.75 87 LYS A C 1
ATOM 683 O O . LYS A 1 87 ? -8.457 11.740 20.864 1.00 70.75 87 LYS A O 1
ATOM 688 N N . LYS A 1 88 ? -7.526 10.800 19.050 1.00 74.00 88 LYS A N 1
ATOM 689 C CA . LYS A 1 88 ? -8.279 11.571 18.035 1.00 74.00 88 LYS A CA 1
ATOM 690 C C . LYS A 1 88 ? -8.885 10.651 16.974 1.00 74.00 88 LYS A C 1
ATOM 692 O O . LYS A 1 88 ? -8.528 10.694 15.800 1.00 74.00 88 LYS A O 1
ATOM 697 N N . ASN A 1 89 ? -9.839 9.826 17.401 1.00 75.88 89 ASN A N 1
ATOM 698 C CA . ASN A 1 89 ? -10.393 8.736 16.589 1.00 75.88 89 ASN A CA 1
ATOM 699 C C . ASN A 1 89 ? -11.008 9.208 15.254 1.00 75.88 89 ASN A C 1
ATOM 701 O O . ASN A 1 89 ? -10.767 8.610 14.212 1.00 75.88 89 ASN A O 1
ATOM 705 N N . LYS A 1 90 ? -11.747 10.323 15.246 1.00 74.81 90 LYS A N 1
ATOM 706 C CA . LYS A 1 90 ? -12.376 10.822 14.010 1.00 74.81 90 LYS A CA 1
ATOM 707 C C . LYS A 1 90 ? -11.347 11.219 12.943 1.00 74.81 90 LYS A C 1
ATOM 709 O O . LYS A 1 90 ? -11.523 10.884 11.779 1.00 74.81 90 LYS A O 1
ATOM 714 N N . ALA A 1 91 ? -10.259 11.880 13.345 1.00 78.12 91 ALA A N 1
ATOM 715 C CA . ALA A 1 91 ? -9.206 12.308 12.425 1.00 78.12 91 ALA A CA 1
ATOM 716 C C . ALA A 1 91 ? -8.428 11.110 11.855 1.00 78.12 91 ALA A C 1
ATOM 718 O O . ALA A 1 91 ? -8.244 11.022 10.645 1.00 78.12 91 ALA A O 1
ATOM 719 N N . ALA A 1 92 ? -8.046 10.156 12.711 1.00 80.38 92 ALA A N 1
ATOM 720 C CA . ALA A 1 92 ? -7.373 8.925 12.290 1.00 80.38 92 ALA A CA 1
ATOM 721 C C . ALA A 1 92 ? -8.223 8.101 11.300 1.00 80.38 92 ALA A C 1
ATOM 723 O O . ALA A 1 92 ? -7.712 7.614 10.291 1.00 80.38 92 ALA A O 1
ATOM 724 N N . GLY A 1 93 ? -9.537 8.010 11.540 1.00 79.62 93 GLY A N 1
ATOM 725 C CA . GLY A 1 93 ? -10.463 7.307 10.650 1.00 79.62 93 GLY A CA 1
ATOM 726 C C . GLY A 1 93 ? -10.556 7.927 9.253 1.00 79.62 93 GLY A C 1
ATOM 727 O O . GLY A 1 93 ? -10.464 7.205 8.266 1.00 79.62 93 GLY A O 1
ATOM 728 N N . ILE A 1 94 ? -10.670 9.258 9.153 1.00 84.25 94 ILE A N 1
ATOM 729 C CA . ILE A 1 94 ? -10.729 9.964 7.856 1.00 84.25 94 ILE A CA 1
ATOM 730 C C . ILE A 1 94 ? -9.434 9.759 7.067 1.00 84.25 94 ILE A C 1
ATOM 732 O O . ILE A 1 94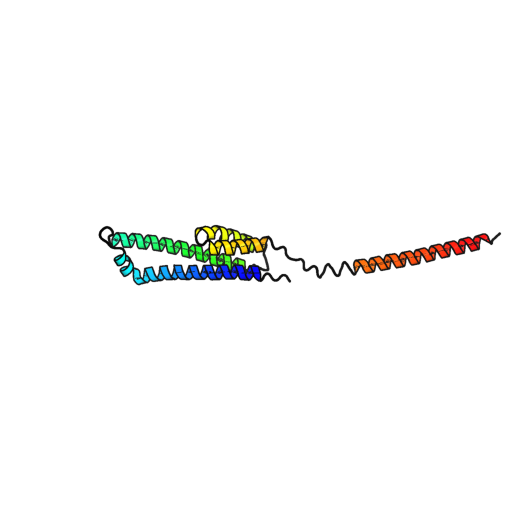 ? -9.487 9.440 5.882 1.00 84.25 94 ILE A O 1
ATOM 736 N N . ILE A 1 95 ? -8.280 9.886 7.730 1.00 83.75 95 ILE A N 1
ATOM 737 C CA . ILE A 1 95 ? -6.966 9.671 7.110 1.00 83.75 95 ILE A CA 1
ATOM 738 C C . ILE A 1 95 ? -6.886 8.252 6.526 1.00 83.75 95 ILE A C 1
ATOM 740 O O . ILE A 1 95 ? -6.528 8.088 5.363 1.00 83.75 95 ILE A O 1
ATOM 744 N N . LEU A 1 96 ? -7.300 7.235 7.290 1.00 84.69 96 LEU A N 1
ATOM 745 C CA . LEU A 1 96 ? -7.315 5.843 6.829 1.00 84.69 96 LEU A CA 1
ATOM 746 C C . LEU A 1 96 ? -8.275 5.596 5.661 1.00 84.69 96 LEU A C 1
ATOM 748 O O . LEU A 1 96 ? -7.935 4.823 4.773 1.00 84.69 96 LEU A O 1
ATOM 752 N N . ILE A 1 97 ? -9.438 6.252 5.620 1.00 87.00 97 ILE A N 1
ATOM 753 C CA . ILE A 1 97 ? -10.365 6.121 4.485 1.00 87.00 97 ILE A CA 1
ATOM 754 C C . ILE A 1 97 ? -9.770 6.725 3.220 1.00 87.00 97 ILE A C 1
ATOM 756 O O . ILE A 1 97 ? -9.819 6.087 2.172 1.00 87.00 97 ILE A O 1
ATOM 760 N N . VAL A 1 98 ? -9.199 7.929 3.308 1.00 86.56 98 VAL A N 1
ATOM 761 C CA . VAL A 1 98 ? -8.600 8.597 2.146 1.00 86.56 98 VAL A CA 1
ATOM 762 C C . VAL A 1 98 ? -7.473 7.733 1.588 1.00 86.56 98 VAL A C 1
ATOM 764 O O . VAL A 1 98 ? -7.485 7.381 0.411 1.00 86.56 98 VAL A O 1
ATOM 767 N N . ILE A 1 99 ? -6.547 7.308 2.446 1.00 86.38 99 ILE A N 1
ATOM 768 C CA . ILE A 1 99 ? -5.416 6.469 2.039 1.00 86.38 99 ILE A CA 1
ATOM 769 C C . ILE A 1 99 ? -5.892 5.094 1.553 1.00 86.38 99 ILE A C 1
ATOM 771 O O . ILE A 1 99 ? -5.368 4.576 0.569 1.00 86.38 99 ILE A O 1
ATOM 775 N N . GLY A 1 100 ? -6.898 4.509 2.206 1.00 83.50 100 GLY A N 1
ATOM 776 C CA . GLY A 1 100 ? -7.502 3.237 1.818 1.00 83.50 100 GLY A CA 1
ATOM 777 C C . GLY A 1 100 ? -8.124 3.294 0.425 1.00 83.50 100 GLY A C 1
ATOM 778 O O . GLY A 1 100 ? -7.862 2.411 -0.386 1.00 83.50 100 GLY A O 1
ATOM 779 N N . ALA A 1 101 ? -8.858 4.365 0.106 1.00 86.44 101 ALA A N 1
ATOM 780 C CA . ALA A 1 101 ? -9.442 4.581 -1.216 1.00 86.44 101 ALA A CA 1
ATOM 781 C C . ALA A 1 101 ? -8.367 4.735 -2.302 1.00 86.44 101 ALA A C 1
ATOM 783 O O . ALA A 1 101 ? -8.456 4.087 -3.342 1.00 86.44 101 ALA A O 1
ATOM 784 N N . PHE A 1 102 ? -7.312 5.515 -2.043 1.00 84.12 102 PHE A N 1
ATOM 785 C CA . PHE A 1 102 ? -6.169 5.613 -2.961 1.00 84.12 102 PHE A CA 1
ATOM 786 C C . PHE A 1 102 ? -5.432 4.279 -3.119 1.00 84.12 102 PHE A C 1
ATOM 788 O O . PHE A 1 102 ? -4.978 3.939 -4.210 1.00 84.12 102 PHE A O 1
ATOM 795 N N . SER A 1 103 ? -5.350 3.489 -2.051 1.00 81.94 103 SER A N 1
ATOM 796 C CA . SER A 1 103 ? -4.669 2.196 -2.073 1.00 81.94 103 SER A CA 1
ATOM 797 C C . SER A 1 103 ? -5.405 1.150 -2.907 1.00 81.94 103 SER A C 1
ATOM 799 O O . SER A 1 103 ? -4.762 0.205 -3.351 1.00 81.94 103 SER A O 1
ATOM 801 N N . LEU A 1 104 ? -6.701 1.319 -3.199 1.00 83.44 104 LEU A N 1
ATOM 802 C CA . LEU A 1 104 ? -7.443 0.393 -4.065 1.00 83.44 104 LEU A CA 1
ATOM 803 C C . LEU A 1 104 ? -6.872 0.306 -5.487 1.00 83.44 104 LEU A C 1
ATOM 805 O O . LEU A 1 104 ? -6.970 -0.751 -6.102 1.00 83.44 104 LEU A O 1
ATOM 809 N N . PHE A 1 105 ? -6.243 1.374 -5.986 1.00 80.44 105 PHE A N 1
ATOM 810 C CA . PHE A 1 105 ? -5.654 1.394 -7.328 1.00 80.44 105 PHE A CA 1
ATOM 811 C C . PHE A 1 105 ? -4.373 0.559 -7.450 1.00 80.44 105 PHE A C 1
ATOM 813 O O . PHE A 1 105 ? -4.053 0.102 -8.542 1.00 80.44 105 PHE A O 1
ATOM 820 N N . GLY A 1 106 ? -3.635 0.362 -6.353 1.00 72.94 106 GLY A N 1
ATOM 821 C CA . GLY A 1 106 ? -2.378 -0.398 -6.361 1.00 72.94 106 GLY A CA 1
ATOM 822 C C . GLY A 1 106 ? -2.467 -1.728 -5.620 1.00 72.94 106 GLY A C 1
ATOM 823 O O . GLY A 1 106 ? -1.986 -2.751 -6.093 1.00 72.94 106 GLY A O 1
ATOM 824 N N . ASN A 1 107 ? -3.089 -1.726 -4.444 1.00 78.94 107 ASN A N 1
ATOM 825 C CA . ASN A 1 107 ? -3.205 -2.887 -3.579 1.00 78.94 107 ASN A CA 1
ATOM 826 C C . ASN A 1 107 ? -4.581 -2.913 -2.909 1.00 78.94 107 ASN A C 1
ATOM 828 O O . ASN A 1 107 ? -4.772 -2.416 -1.795 1.00 78.94 107 ASN A O 1
ATOM 832 N N . ALA A 1 108 ? -5.539 -3.531 -3.600 1.00 82.31 108 ALA A N 1
ATOM 833 C CA . ALA A 1 108 ? -6.922 -3.614 -3.148 1.00 82.31 108 ALA A CA 1
ATOM 834 C C . ALA A 1 108 ? -7.063 -4.269 -1.763 1.00 82.31 108 ALA A C 1
ATOM 836 O O . ALA A 1 108 ? -7.888 -3.831 -0.967 1.00 82.31 108 ALA A O 1
ATOM 837 N N . VAL A 1 109 ? -6.228 -5.262 -1.435 1.00 85.00 109 VAL A N 1
ATOM 838 C CA . VAL A 1 109 ? -6.281 -5.957 -0.138 1.00 85.00 109 VAL A CA 1
ATOM 839 C C . VAL A 1 109 ? -5.933 -5.002 1.002 1.00 85.00 109 VAL A C 1
ATOM 841 O O . VAL A 1 109 ? -6.687 -4.887 1.970 1.00 85.00 109 VAL A O 1
ATOM 844 N N . VAL A 1 110 ? -4.824 -4.268 0.872 1.00 85.56 110 VAL A N 1
ATOM 845 C CA . VAL A 1 110 ? -4.428 -3.252 1.860 1.00 85.56 110 VAL A CA 1
ATOM 846 C C . VAL A 1 110 ? -5.445 -2.110 1.904 1.00 85.56 110 VAL A C 1
ATOM 848 O O . VAL A 1 110 ? -5.816 -1.661 2.989 1.00 85.56 110 VAL A O 1
ATOM 851 N N . GLY A 1 111 ? -5.941 -1.677 0.743 1.00 82.69 111 GLY A N 1
ATOM 852 C CA . GLY A 1 111 ? -6.952 -0.628 0.648 1.00 82.69 111 GLY A CA 1
ATOM 853 C C . GLY A 1 111 ? -8.222 -0.969 1.420 1.00 82.69 111 GLY A C 1
ATOM 854 O O . GLY A 1 111 ? -8.683 -0.160 2.223 1.00 82.69 111 GLY A O 1
ATOM 855 N N . VAL A 1 112 ? -8.741 -2.191 1.267 1.00 85.81 112 VAL A N 1
ATOM 856 C CA . VAL A 1 112 ? -9.919 -2.662 2.010 1.00 85.81 112 VAL A CA 1
ATOM 857 C C . VAL A 1 112 ? -9.639 -2.742 3.512 1.00 85.81 112 VAL A C 1
ATOM 859 O O . VAL A 1 112 ? -10.469 -2.289 4.299 1.00 85.81 112 VAL A O 1
ATOM 862 N N . LEU A 1 113 ? -8.473 -3.245 3.934 1.00 85.19 113 LEU A N 1
ATOM 863 C CA . LEU A 1 113 ? -8.089 -3.303 5.353 1.00 85.19 113 LEU A CA 1
ATOM 864 C C . LEU A 1 113 ? -8.095 -1.911 6.008 1.00 85.19 113 LEU A C 1
ATOM 866 O O . LEU A 1 113 ? -8.676 -1.729 7.082 1.00 85.19 113 LEU A O 1
ATOM 870 N N . TRP A 1 114 ? -7.494 -0.915 5.353 1.00 87.19 114 TRP A N 1
ATOM 871 C CA . TRP A 1 114 ? -7.472 0.463 5.850 1.00 87.19 114 TRP A CA 1
ATOM 872 C C . TRP A 1 114 ? -8.838 1.145 5.775 1.00 87.19 114 TRP A C 1
ATOM 874 O O . TRP A 1 114 ? -9.204 1.871 6.699 1.00 87.19 114 TRP A O 1
ATOM 884 N N . LEU A 1 115 ? -9.634 0.860 4.744 1.00 85.62 115 LEU A N 1
ATOM 885 C CA . LEU A 1 115 ? -10.981 1.402 4.591 1.00 85.62 115 LEU A CA 1
ATOM 886 C C . LEU A 1 115 ? -11.929 0.872 5.677 1.00 85.62 115 LEU A C 1
ATOM 888 O O . LEU A 1 115 ? -12.615 1.660 6.329 1.00 85.62 115 LEU A O 1
ATOM 892 N N . VAL A 1 116 ? -11.908 -0.437 5.951 1.00 84.31 116 VAL A N 1
ATOM 893 C CA . VAL A 1 1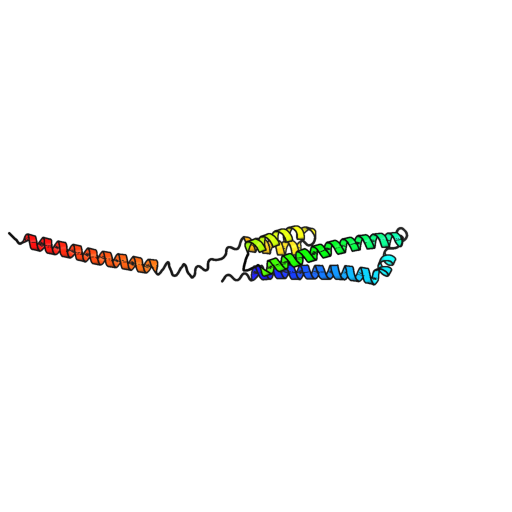16 ? -12.688 -1.047 7.041 1.00 84.31 116 VAL A CA 1
ATOM 894 C C . VAL A 1 116 ? -12.248 -0.487 8.394 1.00 84.31 116 VAL A C 1
ATOM 896 O O . VAL A 1 116 ? -13.099 -0.088 9.190 1.00 84.31 116 VAL A O 1
ATOM 899 N N . ALA A 1 117 ? -10.938 -0.382 8.647 1.00 84.00 117 ALA A N 1
ATOM 900 C CA . ALA A 1 117 ? -10.422 0.209 9.882 1.00 84.00 117 ALA A CA 1
ATOM 901 C C . ALA A 1 117 ? -10.868 1.673 10.052 1.00 84.00 117 ALA A C 1
ATOM 903 O O . ALA A 1 117 ? -11.305 2.071 11.135 1.00 84.00 117 ALA A O 1
ATOM 904 N N . GLY A 1 118 ? -10.815 2.462 8.976 1.00 82.25 118 GLY A N 1
ATOM 905 C CA . GLY A 1 118 ? -11.239 3.859 8.966 1.00 82.25 118 GLY A CA 1
ATOM 906 C C . GLY A 1 118 ? -12.732 4.034 9.256 1.00 82.25 118 GLY A C 1
ATOM 907 O O . GLY A 1 118 ? -13.103 4.828 10.126 1.00 82.25 118 GLY A O 1
ATOM 908 N N . ILE A 1 119 ? -13.592 3.239 8.608 1.00 84.12 119 ILE A N 1
ATOM 909 C CA . ILE A 1 119 ? -15.041 3.236 8.869 1.00 84.12 119 ILE A CA 1
ATOM 910 C C . ILE A 1 119 ? -15.322 2.816 10.315 1.00 84.12 119 ILE A C 1
ATOM 912 O O . ILE A 1 119 ? -16.109 3.466 11.005 1.00 84.12 119 ILE A O 1
ATOM 916 N N . MET A 1 120 ? -14.649 1.777 10.817 1.00 80.94 120 MET A N 1
ATOM 917 C CA . MET A 1 120 ? -14.835 1.292 12.187 1.00 80.94 120 MET A CA 1
ATOM 918 C C . MET A 1 120 ? -14.445 2.355 13.229 1.00 80.94 120 MET A C 1
ATOM 920 O O . MET A 1 120 ? -15.104 2.482 14.264 1.00 80.94 120 MET A O 1
ATOM 924 N N . LEU A 1 121 ? -13.439 3.186 12.933 1.00 78.75 121 LEU A N 1
ATOM 925 C CA . LEU A 1 121 ? -13.065 4.332 13.763 1.00 78.75 121 LEU A CA 1
ATOM 926 C C . LEU A 1 121 ? -14.114 5.454 13.776 1.00 78.75 121 LEU A C 1
ATOM 928 O O . LEU A 1 121 ? -14.287 6.099 14.815 1.00 78.75 121 LEU A O 1
ATOM 932 N N . LEU A 1 122 ? -14.810 5.678 12.659 1.00 78.81 122 LEU A N 1
ATOM 933 C CA . LEU A 1 122 ? -15.849 6.707 12.529 1.00 78.81 122 LEU A CA 1
ATOM 934 C C . LEU A 1 122 ? -17.188 6.284 13.137 1.00 78.81 122 LEU A C 1
ATOM 936 O O . LEU A 1 122 ? -17.829 7.076 13.825 1.00 78.81 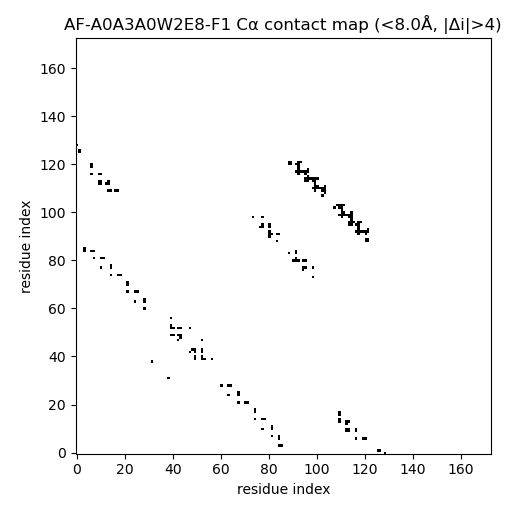122 LEU A O 1
ATOM 940 N N . VAL A 1 123 ? -17.603 5.039 12.901 1.00 74.62 123 VAL A N 1
ATOM 941 C CA . VAL A 1 123 ? -18.919 4.525 13.310 1.00 74.62 123 VAL A CA 1
ATOM 942 C C . VAL A 1 123 ? -18.946 4.163 14.795 1.00 74.62 123 VAL A C 1
ATOM 944 O O . VAL A 1 123 ? -19.981 4.297 15.456 1.00 74.62 123 VAL A O 1
ATOM 947 N N . ARG A 1 124 ? -17.814 3.729 15.368 1.00 67.44 124 ARG A N 1
ATOM 948 C CA . ARG A 1 124 ? -17.776 3.296 16.767 1.00 67.44 124 ARG A CA 1
ATOM 949 C C . ARG A 1 124 ? -17.808 4.495 17.711 1.00 67.44 124 ARG A C 1
ATOM 951 O O . ARG A 1 124 ? -16.771 5.077 18.064 1.00 67.44 124 ARG A O 1
ATOM 958 N N . LYS A 1 125 ? -19.021 4.819 18.166 1.00 58.09 125 LYS A N 1
ATOM 959 C CA . LYS A 1 125 ? -19.275 5.776 19.248 1.00 58.09 125 LYS A CA 1
ATOM 960 C C . LYS A 1 125 ? -18.398 5.409 20.450 1.00 58.09 125 LYS A C 1
ATOM 962 O O . LYS A 1 125 ? -18.263 4.217 20.754 1.00 58.09 125 LYS A O 1
ATOM 967 N N . PRO A 1 126 ? -17.770 6.380 21.139 1.00 54.66 126 PRO A N 1
ATOM 968 C CA . PRO A 1 126 ? -17.302 6.091 22.477 1.00 54.66 126 PRO A CA 1
ATOM 969 C C . PRO A 1 126 ? -18.539 5.629 23.257 1.00 54.66 126 PRO A C 1
ATOM 971 O O . PRO A 1 126 ? -19.493 6.385 23.387 1.00 54.66 126 PRO A O 1
ATOM 974 N N . LYS A 1 127 ? -18.568 4.372 23.710 1.00 46.50 127 LYS A N 1
ATOM 975 C CA . LYS A 1 127 ? -19.258 4.034 24.948 1.00 46.50 127 LYS A CA 1
ATOM 976 C C . LYS A 1 127 ? -18.801 5.094 25.946 1.00 46.50 127 LYS A C 1
ATOM 978 O O . LYS A 1 127 ? -17.651 5.085 26.381 1.00 46.50 127 LYS A O 1
ATOM 983 N N . THR A 1 128 ? -19.665 6.064 26.210 1.00 40.16 128 THR A N 1
ATOM 984 C CA . THR A 1 128 ? -19.697 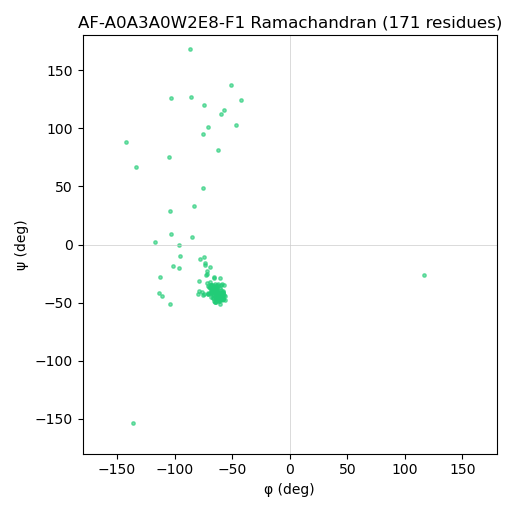6.695 27.516 1.00 40.16 128 THR A CA 1
ATOM 985 C C . THR A 1 128 ? -19.545 5.546 28.497 1.00 40.16 128 THR A C 1
ATOM 987 O O . THR A 1 128 ? -20.247 4.538 28.377 1.00 40.16 128 THR A O 1
ATOM 990 N N . ASP A 1 129 ? -18.544 5.620 29.366 1.00 42.09 129 ASP A N 1
ATOM 991 C CA . ASP A 1 129 ? -18.496 4.747 30.523 1.00 42.09 129 ASP A CA 1
ATOM 992 C C . ASP A 1 129 ? -19.746 5.110 31.349 1.00 42.09 129 ASP A C 1
ATOM 994 O O . ASP A 1 129 ? -19.703 5.907 32.278 1.00 42.09 129 ASP A O 1
ATOM 998 N N . THR A 1 130 ? -20.908 4.571 30.971 1.00 43.00 130 THR A N 1
ATOM 999 C CA . THR A 1 130 ? -22.156 4.632 31.732 1.00 43.00 130 THR A CA 1
ATOM 1000 C C . THR A 1 130 ? -22.042 3.649 32.896 1.00 43.00 130 THR A C 1
ATOM 1002 O O . THR A 1 130 ? -22.901 2.808 33.102 1.00 43.00 130 THR A O 1
ATOM 1005 N N . VAL A 1 131 ? -20.930 3.715 33.626 1.00 45.69 131 VAL A N 1
ATOM 1006 C CA . VAL A 1 131 ? -20.835 3.223 35.001 1.00 45.69 131 VAL A CA 1
ATOM 1007 C C . VAL A 1 131 ? -20.918 4.418 35.960 1.00 45.69 131 VAL A C 1
ATOM 1009 O O . VAL A 1 131 ? -21.328 4.254 37.096 1.00 45.69 131 VAL A O 1
ATOM 1012 N N . THR A 1 132 ? -20.685 5.651 35.490 1.00 43.59 132 THR A N 1
ATOM 1013 C CA . THR A 1 132 ? -20.850 6.869 36.311 1.00 43.59 132 THR A CA 1
ATOM 1014 C C . THR A 1 132 ? -22.213 7.557 36.130 1.00 43.59 132 THR A C 1
ATOM 1016 O O . THR A 1 132 ? -22.484 8.546 36.788 1.00 43.59 132 THR A O 1
ATOM 1019 N N . ASN A 1 133 ? -23.101 7.038 35.273 1.00 42.50 133 ASN A N 1
ATOM 1020 C CA . ASN A 1 133 ? -24.477 7.551 35.116 1.00 42.50 133 ASN A CA 1
ATOM 1021 C C . ASN A 1 133 ? -25.567 6.528 35.485 1.00 42.50 133 ASN A C 1
ATOM 1023 O O . ASN A 1 133 ? -26.741 6.836 35.336 1.00 42.50 133 ASN A O 1
ATOM 1027 N N . GLN A 1 134 ? -25.202 5.325 35.949 1.00 41.22 134 GLN A N 1
ATOM 1028 C CA . GLN A 1 134 ? -26.160 4.402 36.581 1.00 41.22 134 GLN A CA 1
ATOM 1029 C C . GLN A 1 134 ? -26.151 4.493 38.113 1.00 41.22 134 GLN A C 1
ATOM 1031 O O . GLN A 1 134 ? -27.137 4.119 38.734 1.00 41.22 134 GLN A O 1
ATOM 1036 N N . GLN A 1 135 ? -25.081 5.025 38.717 1.00 42.00 135 GLN A N 1
ATOM 1037 C CA . GLN A 1 135 ? -25.035 5.289 40.158 1.00 42.00 135 GLN A CA 1
ATOM 1038 C C . GLN A 1 135 ? -25.859 6.539 40.523 1.00 42.00 135 GLN A C 1
ATOM 1040 O O . GLN A 1 135 ? -26.689 6.489 41.424 1.00 42.00 135 GLN A O 1
ATOM 1045 N N . ASN A 1 136 ? -25.739 7.616 39.736 1.00 45.00 136 ASN A N 1
ATOM 1046 C CA . ASN A 1 136 ? -26.514 8.844 39.960 1.00 45.00 136 ASN A CA 1
ATOM 1047 C C . ASN A 1 136 ? -28.024 8.642 39.745 1.00 45.00 136 ASN A C 1
ATOM 1049 O O . ASN A 1 136 ? -28.824 9.307 40.383 1.00 45.00 136 ASN A O 1
ATOM 1053 N N . SER A 1 137 ? -28.431 7.688 38.899 1.00 43.81 137 SER A N 1
ATOM 1054 C CA . SER A 1 137 ? -29.844 7.344 38.698 1.00 43.81 137 SER A CA 1
ATOM 1055 C C . SER A 1 137 ? -30.387 6.344 39.722 1.00 43.81 137 SER A C 1
ATOM 1057 O O . SER A 1 137 ? -31.473 5.825 39.513 1.00 43.81 137 SER A O 1
ATOM 1059 N N . PHE A 1 138 ? -29.631 5.978 40.755 1.00 46.03 138 PHE A N 1
ATOM 1060 C CA . PHE A 1 138 ? -30.134 5.163 41.866 1.00 46.03 138 PHE A CA 1
ATOM 1061 C C . PHE A 1 138 ? -30.152 5.998 43.151 1.00 46.03 138 PHE A C 1
ATOM 1063 O O . PHE A 1 138 ? -31.169 6.029 43.835 1.00 46.03 138 PHE A O 1
ATOM 1070 N N . GLU A 1 139 ? -29.103 6.796 43.383 1.00 48.44 139 GLU A N 1
ATOM 1071 C CA . GLU A 1 139 ? -29.038 7.759 44.494 1.00 48.44 139 GLU A CA 1
ATOM 1072 C C . GLU A 1 139 ? -30.082 8.891 44.359 1.00 48.44 139 GLU A C 1
ATO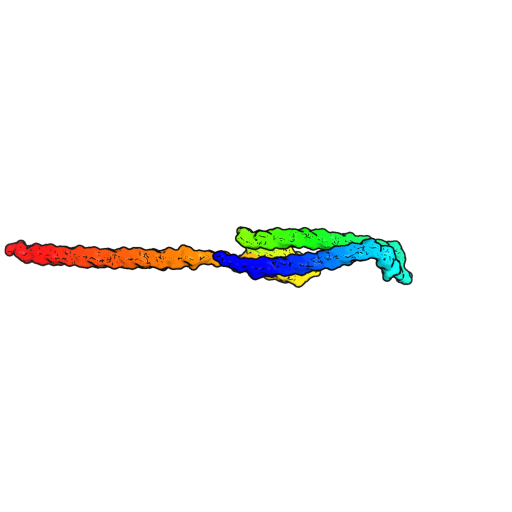M 1074 O O . GLU A 1 139 ? -30.680 9.288 45.355 1.00 48.44 139 GLU A O 1
ATOM 1079 N N . GLU A 1 140 ? -30.388 9.368 43.142 1.00 46.78 140 GLU A N 1
ATOM 1080 C CA . GLU A 1 140 ? -31.444 10.378 42.919 1.00 46.78 140 GLU A CA 1
ATOM 1081 C C . GLU A 1 140 ? -32.866 9.805 43.096 1.00 46.78 140 GLU A C 1
ATOM 1083 O O . GLU A 1 140 ? -33.786 10.534 43.465 1.00 46.78 140 GLU A O 1
ATOM 1088 N N . PHE A 1 141 ? -33.058 8.492 42.904 1.00 49.12 141 PHE A N 1
ATOM 1089 C CA . PHE A 1 141 ? -34.344 7.838 43.183 1.00 49.12 141 PHE A CA 1
ATOM 1090 C C . PHE A 1 141 ? -34.546 7.578 44.680 1.00 49.12 141 PHE A C 1
ATOM 1092 O O . PHE A 1 141 ? -35.650 7.811 45.169 1.00 49.12 141 PHE A O 1
ATOM 1099 N N . GLU A 1 142 ? -33.509 7.158 45.414 1.00 49.91 142 GLU A N 1
ATOM 1100 C CA . GLU A 1 142 ? -33.587 7.000 46.876 1.00 49.91 142 GLU A CA 1
ATOM 1101 C C . GLU A 1 142 ? -33.820 8.343 47.579 1.00 49.91 142 GLU A C 1
ATOM 1103 O O . GLU A 1 142 ? -34.741 8.448 48.388 1.00 49.91 142 GLU A O 1
ATOM 1108 N N . HIS A 1 143 ? -33.086 9.400 47.207 1.00 48.75 143 HIS A N 1
ATOM 1109 C CA . HIS A 1 143 ? -33.270 10.720 47.821 1.00 48.75 143 HIS A CA 1
ATOM 1110 C C . HIS A 1 143 ? -34.648 11.330 47.542 1.00 48.75 143 HIS A C 1
ATOM 1112 O O . HIS A 1 143 ? -35.241 11.942 48.430 1.00 48.75 143 HIS A O 1
ATOM 1118 N N . HIS A 1 144 ? -35.207 11.135 46.343 1.00 48.88 144 HIS A N 1
ATOM 1119 C CA . HIS A 1 144 ? -36.570 11.585 46.076 1.00 48.88 144 HIS A CA 1
ATOM 1120 C C . HIS A 1 144 ? -37.617 10.756 46.822 1.00 48.88 144 HIS A C 1
ATOM 1122 O O . HIS A 1 144 ? -38.605 11.322 47.282 1.00 48.88 144 HIS A O 1
ATOM 1128 N N . GLN A 1 145 ? -37.421 9.445 46.978 1.00 48.34 145 GLN A N 1
ATOM 1129 C CA . GLN A 1 145 ? -38.375 8.585 47.678 1.00 48.34 145 GLN A CA 1
ATOM 1130 C C . GLN A 1 145 ? -38.416 8.865 49.190 1.00 48.34 145 GLN A C 1
ATOM 1132 O O . GLN A 1 145 ? -39.507 8.904 49.762 1.00 48.34 145 GLN A O 1
ATOM 1137 N N . GLU A 1 146 ? -37.268 9.152 49.813 1.00 49.25 146 GLU A N 1
ATOM 1138 C CA . GLU A 1 146 ? -37.204 9.604 51.210 1.00 49.25 146 GLU A CA 1
ATOM 1139 C C . GLU A 1 146 ? -37.877 10.971 51.410 1.00 49.25 146 GLU A C 1
ATOM 1141 O O . GLU A 1 146 ? -38.623 11.147 52.375 1.00 49.25 146 GLU A O 1
ATOM 1146 N N . ASP A 1 147 ? -37.710 11.910 50.473 1.00 51.53 147 ASP A N 1
ATOM 1147 C CA . ASP A 1 147 ? -38.371 13.222 50.527 1.00 51.53 147 ASP A CA 1
ATOM 1148 C C . ASP A 1 147 ? -39.902 13.125 50.378 1.00 51.53 147 ASP A C 1
ATOM 1150 O O . ASP A 1 147 ? -40.637 13.895 51.008 1.00 51.53 147 ASP A O 1
ATOM 1154 N N . TYR A 1 148 ? -40.409 12.178 49.577 1.00 54.09 148 TYR A N 1
ATOM 1155 C CA . TYR A 1 148 ? -41.850 11.915 49.471 1.00 54.09 148 TYR A CA 1
ATOM 1156 C C . TYR A 1 148 ? -42.407 11.261 50.742 1.00 54.09 148 TYR A C 1
ATOM 1158 O O . TYR A 1 148 ? -43.462 11.678 51.223 1.00 54.09 148 TYR A O 1
ATOM 1166 N N . GLU A 1 149 ? -41.707 10.283 51.324 1.00 51.12 149 GLU A N 1
ATOM 1167 C CA . GLU A 1 149 ? -42.138 9.650 52.577 1.00 51.12 149 GLU A CA 1
ATOM 1168 C C . GLU A 1 149 ? -42.070 10.603 53.778 1.00 51.12 149 GLU A C 1
ATOM 1170 O O . GLU A 1 149 ? -42.942 10.559 54.650 1.00 51.12 149 GLU A O 1
ATOM 1175 N N . ALA A 1 150 ? -41.060 11.475 53.839 1.00 56.78 150 ALA A N 1
ATOM 1176 C CA . ALA A 1 150 ? -40.932 12.472 54.895 1.00 56.78 150 ALA A CA 1
ATOM 1177 C C . ALA A 1 150 ? -42.038 13.535 54.805 1.00 56.78 150 ALA A C 1
ATOM 1179 O O . ALA A 1 150 ? -42.619 13.894 55.833 1.00 56.78 150 ALA A O 1
ATOM 1180 N N . LYS A 1 151 ? -42.390 13.982 53.590 1.00 55.28 151 LYS A N 1
ATOM 1181 C CA . LYS A 1 151 ? -43.501 14.923 53.374 1.00 55.28 151 LYS A CA 1
ATOM 1182 C C . LYS A 1 151 ? -44.869 14.307 53.661 1.00 55.28 151 LYS A C 1
ATOM 1184 O O . LYS A 1 151 ? -45.674 14.964 54.309 1.00 55.28 151 LYS A O 1
ATOM 1189 N N . ASP A 1 152 ? -45.124 13.055 53.272 1.00 55.81 152 ASP A N 1
ATOM 1190 C CA . ASP A 1 152 ? -46.397 12.374 53.581 1.00 55.81 152 ASP A CA 1
ATOM 1191 C C . ASP A 1 152 ? -46.578 12.162 55.095 1.00 55.81 152 ASP A C 1
ATOM 1193 O O . ASP A 1 152 ? -47.672 12.337 55.634 1.00 55.81 152 ASP A O 1
ATOM 1197 N N . LYS A 1 153 ? -45.490 11.852 55.819 1.00 56.84 153 LYS A N 1
ATOM 1198 C CA . LYS A 1 153 ? -45.515 11.747 57.287 1.00 56.84 153 LYS A CA 1
ATOM 1199 C C . LYS A 1 153 ? -45.738 13.101 57.961 1.00 56.84 153 LYS A C 1
ATOM 1201 O O . LYS A 1 153 ? -46.511 13.157 58.913 1.00 56.84 153 LYS A O 1
ATOM 1206 N N . GLN A 1 154 ? -45.102 14.174 57.485 1.00 54.88 154 GLN A N 1
ATOM 1207 C CA . GLN A 1 154 ? -45.323 15.526 58.016 1.00 54.88 154 GLN A CA 1
ATOM 1208 C C . GLN A 1 154 ? -46.747 16.019 57.748 1.00 54.88 154 GLN A C 1
ATOM 1210 O O . GLN A 1 154 ? -47.396 16.497 58.672 1.00 54.88 154 GLN A O 1
ATOM 1215 N N . GLN A 1 155 ? -47.273 15.795 56.545 1.00 52.75 155 GLN A N 1
ATOM 1216 C CA . GLN A 1 155 ? -48.633 16.191 56.189 1.00 52.75 155 GLN A CA 1
ATOM 1217 C C . GLN A 1 155 ? -49.688 15.427 57.006 1.00 52.75 155 GLN A C 1
ATOM 1219 O O . GLN A 1 155 ? -50.621 16.029 57.524 1.00 52.75 155 GLN A O 1
ATOM 1224 N N . LYS A 1 156 ? -49.496 14.121 57.246 1.00 54.34 156 LYS A N 1
ATOM 1225 C CA . LYS A 1 156 ? -50.367 13.349 58.154 1.00 54.34 156 LYS A CA 1
ATOM 1226 C C . LYS A 1 156 ? -50.283 13.791 59.613 1.00 54.34 156 LYS A C 1
ATOM 1228 O O . LYS A 1 156 ? -51.244 13.594 60.354 1.00 54.34 156 LYS A O 1
ATOM 1233 N N . LEU A 1 157 ? -49.145 14.320 60.059 1.00 56.72 157 LEU A N 1
ATOM 1234 C CA . LEU A 1 157 ? -49.000 14.860 61.412 1.00 56.72 157 LEU A CA 1
ATOM 1235 C C . LEU A 1 157 ? -49.711 16.213 61.534 1.00 56.72 157 LEU A C 1
ATOM 1237 O O . LEU A 1 157 ? -50.422 16.411 62.514 1.00 56.72 157 LEU A O 1
ATOM 1241 N N . GLU A 1 158 ? -49.576 17.094 60.541 1.00 53.78 158 GLU A N 1
ATOM 1242 C CA . GLU A 1 158 ? -50.278 18.385 60.490 1.00 53.78 158 GLU A CA 1
ATOM 1243 C C . GLU A 1 158 ? -51.802 18.200 60.412 1.00 53.78 158 GLU A C 1
ATOM 1245 O O . GLU A 1 158 ? -52.514 18.754 61.248 1.00 53.78 158 GLU A O 1
ATOM 1250 N N . ASP A 1 159 ? -52.298 17.311 59.543 1.00 53.53 159 ASP A N 1
ATOM 1251 C CA . ASP A 1 159 ? -53.736 17.018 59.429 1.00 53.53 159 ASP A CA 1
ATOM 1252 C C . ASP A 1 159 ? -54.328 16.468 60.746 1.00 53.53 159 ASP A C 1
ATOM 1254 O O . ASP A 1 159 ? -55.443 16.817 61.134 1.00 53.53 159 ASP A O 1
ATOM 1258 N N . ASN A 1 160 ? -53.576 15.636 61.483 1.00 55.31 160 ASN A N 1
ATOM 1259 C CA . ASN A 1 160 ? -54.011 15.120 62.789 1.00 55.31 160 ASN A CA 1
ATOM 1260 C C . ASN A 1 160 ? -53.999 16.190 63.892 1.00 55.31 160 ASN A C 1
ATOM 1262 O O . ASN A 1 160 ? -54.821 16.131 64.811 1.00 55.31 160 ASN A O 1
ATOM 1266 N N . VAL A 1 161 ? -53.069 17.148 63.836 1.00 57.47 161 VAL A N 1
ATOM 1267 C CA . VAL A 1 161 ? -53.004 18.266 64.792 1.00 57.47 161 VAL A CA 1
ATOM 1268 C C . VAL A 1 161 ? -54.165 19.230 64.554 1.00 57.47 161 VAL A C 1
ATOM 1270 O O . VAL A 1 161 ? -54.832 19.614 65.517 1.00 57.47 161 VAL A O 1
ATOM 1273 N N . ASP A 1 162 ? -54.480 19.534 63.297 1.00 53.97 162 ASP A N 1
ATOM 1274 C CA . ASP A 1 162 ? -55.619 20.380 62.935 1.00 53.97 162 ASP A CA 1
ATOM 1275 C C . ASP A 1 162 ? -56.960 19.718 63.295 1.00 53.97 162 ASP A C 1
ATOM 1277 O O . ASP A 1 162 ? -57.869 20.373 63.818 1.00 53.97 162 ASP A O 1
ATOM 1281 N N . GLU A 1 163 ? -57.090 18.398 63.116 1.00 56.47 163 GLU A N 1
ATOM 1282 C CA . GLU A 1 163 ? -58.294 17.663 63.519 1.00 56.47 163 GLU A CA 1
ATOM 1283 C C . GLU A 1 163 ? -58.460 17.603 65.053 1.00 56.47 163 GLU A C 1
ATOM 1285 O O . GLU A 1 163 ? -59.582 17.686 65.566 1.00 56.47 163 GLU A O 1
ATOM 1290 N N . ALA A 1 164 ? -57.358 17.509 65.806 1.00 57.88 164 ALA A N 1
ATOM 1291 C CA . ALA A 1 164 ? -57.373 17.554 67.269 1.00 57.88 164 ALA A CA 1
ATOM 1292 C C . ALA A 1 164 ? -57.747 18.950 67.803 1.00 57.88 164 ALA A C 1
ATOM 1294 O O . ALA A 1 164 ? -58.577 19.053 68.710 1.00 57.88 164 ALA A O 1
ATOM 1295 N N . GLN A 1 165 ? -57.217 20.021 67.202 1.00 53.97 165 GLN A N 1
ATOM 1296 C CA . GLN A 1 165 ? -57.555 21.403 67.564 1.00 53.97 165 GLN A CA 1
ATOM 1297 C C . GLN A 1 165 ? -59.000 21.773 67.195 1.00 53.97 165 GLN A C 1
ATOM 1299 O O . GLN A 1 165 ? -59.670 22.498 67.934 1.00 53.97 165 GLN A O 1
ATOM 1304 N N . ASN A 1 166 ? -59.526 21.247 66.086 1.00 52.25 166 ASN A N 1
ATOM 1305 C CA . ASN A 1 166 ? -60.925 21.445 65.700 1.00 52.25 166 ASN A CA 1
ATOM 1306 C C . ASN A 1 166 ? -61.889 20.743 66.679 1.00 52.25 166 ASN A C 1
ATOM 1308 O O . ASN A 1 166 ? -62.894 21.320 67.097 1.00 52.25 166 ASN A O 1
ATOM 1312 N N . LYS A 1 167 ? -61.541 19.533 67.142 1.00 54.72 167 LYS A N 1
ATOM 1313 C CA . LYS A 1 167 ? -62.309 18.823 68.178 1.00 54.72 167 LYS A CA 1
ATOM 1314 C C . LYS A 1 167 ? -62.265 19.538 69.529 1.00 54.72 167 LYS A C 1
ATOM 1316 O O . LYS A 1 167 ? -63.294 19.595 70.191 1.00 54.72 167 LYS A O 1
ATOM 1321 N N . GLU A 1 168 ? -61.133 20.118 69.927 1.00 52.19 168 GLU A N 1
ATOM 1322 C CA . GLU A 1 168 ? -61.011 20.860 71.193 1.00 52.19 168 GLU A CA 1
ATOM 1323 C C . GLU A 1 168 ? -61.853 22.151 71.207 1.00 52.19 168 GLU A C 1
ATOM 1325 O O . GLU A 1 168 ? -62.507 22.462 72.205 1.00 52.19 168 GLU A O 1
ATOM 1330 N N . ASN A 1 169 ? -61.929 22.860 70.076 1.00 51.50 169 ASN A N 1
ATOM 1331 C CA . ASN A 1 169 ? -62.747 24.070 69.946 1.00 51.50 169 ASN A CA 1
ATOM 1332 C C . ASN A 1 169 ? -64.261 23.790 69.906 1.00 51.50 169 ASN A C 1
ATOM 1334 O O . ASN A 1 169 ? -65.050 24.666 70.258 1.00 51.50 169 ASN A O 1
ATOM 1338 N N . HIS A 1 170 ? -64.687 22.577 69.538 1.00 49.69 170 HIS A N 1
ATOM 1339 C CA . HIS A 1 170 ? -66.107 22.205 69.486 1.00 49.69 170 HIS A CA 1
ATOM 1340 C C . HIS A 1 170 ? -66.751 22.010 70.876 1.00 49.69 170 HIS A C 1
ATOM 1342 O O . HIS A 1 170 ? -67.973 22.039 70.989 1.00 49.69 170 HIS A O 1
ATOM 1348 N N . TYR A 1 171 ? -65.952 21.867 71.944 1.00 49.19 171 TYR A N 1
ATOM 1349 C CA . TYR A 1 171 ? -66.440 21.690 73.324 1.00 49.19 171 TYR A CA 1
ATOM 1350 C C . TYR A 1 171 ? -66.341 22.954 74.196 1.00 49.19 171 TYR A C 1
ATOM 1352 O O . TYR A 1 171 ? -66.570 22.883 75.404 1.00 49.19 171 TYR A O 1
ATOM 1360 N N . ARG A 1 172 ? -66.006 24.116 73.616 1.00 48.78 172 ARG A N 1
ATOM 1361 C CA . ARG A 1 172 ? -66.003 25.410 74.318 1.00 48.78 172 ARG A CA 1
ATOM 1362 C C . ARG A 1 172 ? -67.204 26.273 73.921 1.00 48.78 172 ARG A C 1
ATOM 1364 O O . ARG A 1 172 ? -67.045 27.250 73.197 1.00 48.78 172 ARG A O 1
ATOM 1371 N N . TYR A 1 173 ? -68.378 25.922 74.442 1.00 50.44 173 TYR A N 1
ATOM 1372 C CA . TYR A 1 173 ? -69.535 26.813 74.606 1.00 50.44 173 TYR A CA 1
ATOM 1373 C C . TYR A 1 173 ? -70.216 26.532 75.942 1.00 50.44 173 TYR A C 1
ATOM 1375 O O . TYR A 1 173 ? -70.398 25.336 76.261 1.00 50.44 173 TYR A O 1
#

Mean predicted aligned error: 15.07 Å

InterPro domains:
  IPR025273 Domain of unknown function DUF4064 [PF13273] (3-105)

Sequence (173 aa):
MINRTAERVLTWIGNALHALFFLIFGGLLFALNLNSTEFKQSMVDSETTIEDANGILVIFNVWLIIILIISLIMLILSILSAVWIGKKNKAAGIILIVIGAFSLFGNAVVGVLWLVAGIMLLVRKPKTDTVTNQQNSFEEFEHHQEDYEAKDKQQKLEDNVDEAQNKENHYRY

Organism: Staphylococcus gallinarum (NCBI:txid1293)

pLDDT: mean 75.95, std 17.56, range [40.16, 94.31]

Radius of gyration: 37.0 Å; Cα contacts (8 Å, |Δi|>4): 114; chains: 1; bounding box: 93×38×108 Å

Nearest PDB structures (foldseek):
  4tx5-assembly1_B  TM=2.598E-01  e=4.641E+00  Homo sapiens
  8e00-assembly1_A  TM=2.698E-01  e=6.398E+00  Saccharomyces cerevisiae